Protein AF-A0A969KI81-F1 (afdb_monomer)

Radius of gyration: 33.91 Å; Cα contacts (8 Å, |Δi|>4): 158; chains: 1; bounding box: 39×75×108 Å

Sequence (156 aa):
GFSKSYSAHPWLYQSDDIADLYLPTLGRVECRPIAVQDVAVAIPPETWCDRLGYVVVQISDDLSTGTLMGFLPTATATMVLLKQLQPIDEIFTAIALQEESVWHKLQGWAQKSLDKGWRIKPSPPSTLELSATRGDQTLDELYEIIENSPSMSARP

Structure (mmCIF, N/CA/C/O backbone):
data_AF-A0A969KI81-F1
#
_entry.id   AF-A0A969KI81-F1
#
loop_
_atom_site.group_PDB
_atom_site.id
_atom_site.type_symbol
_atom_site.label_atom_id
_atom_site.label_alt_id
_atom_site.label_comp_id
_atom_site.label_asym_id
_atom_site.label_entity_id
_atom_site.label_seq_id
_atom_site.pdbx_PDB_ins_code
_atom_site.Cartn_x
_atom_site.Cartn_y
_atom_site.Cartn_z
_atom_site.occupancy
_atom_site.B_iso_or_equiv
_atom_site.auth_seq_id
_atom_site.auth_comp_id
_atom_site.auth_asym_id
_atom_site.auth_atom_id
_atom_site.pdbx_PDB_model_num
A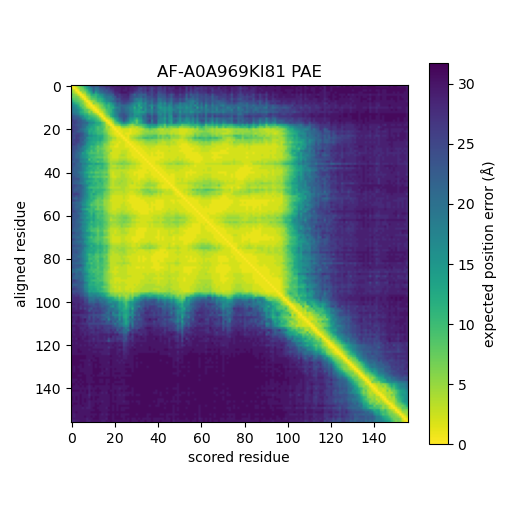TOM 1 N N . GLY A 1 1 ? 7.491 -19.189 32.767 1.00 32.59 1 GLY A N 1
ATOM 2 C CA . GLY A 1 1 ? 6.601 -19.650 31.688 1.00 32.59 1 GLY A CA 1
ATOM 3 C C . GLY A 1 1 ? 6.268 -18.461 30.826 1.00 32.59 1 GLY A C 1
ATOM 4 O O . GLY A 1 1 ? 5.739 -17.494 31.353 1.00 32.59 1 GLY A O 1
ATOM 5 N N . PHE A 1 2 ? 6.658 -18.483 29.555 1.00 37.62 2 PHE A N 1
ATOM 6 C CA . PHE A 1 2 ? 6.357 -17.403 28.618 1.00 37.62 2 PHE A CA 1
ATOM 7 C C . PHE A 1 2 ? 5.013 -17.696 27.957 1.00 37.62 2 PHE A C 1
ATOM 9 O O . PHE A 1 2 ? 4.908 -18.644 27.184 1.00 37.62 2 PHE A O 1
ATOM 16 N N . SER A 1 3 ? 3.994 -16.902 28.280 1.00 42.94 3 SER A N 1
ATOM 17 C CA . SER A 1 3 ? 2.747 -16.900 27.522 1.00 42.94 3 SER A CA 1
ATOM 18 C C . SER A 1 3 ? 2.945 -15.997 26.310 1.00 42.94 3 SER A C 1
ATOM 20 O O . SER A 1 3 ? 3.126 -14.790 26.460 1.00 42.94 3 SER A O 1
ATOM 22 N N . LYS A 1 4 ? 2.974 -16.579 25.113 1.00 41.66 4 LYS A N 1
ATOM 23 C CA . LYS A 1 4 ? 2.853 -15.826 23.865 1.00 41.66 4 LYS A CA 1
ATOM 24 C C . LYS A 1 4 ? 1.404 -15.944 23.407 1.00 41.66 4 LYS A C 1
ATOM 26 O O . LYS A 1 4 ? 1.039 -16.941 22.795 1.00 41.66 4 LYS A O 1
ATOM 31 N N . SER A 1 5 ? 0.590 -14.939 23.713 1.00 48.56 5 SER A N 1
ATOM 32 C CA . SER A 1 5 ? -0.689 -14.750 23.029 1.00 48.56 5 SER A CA 1
ATOM 33 C C . SER A 1 5 ? -0.405 -14.027 21.721 1.00 48.56 5 SER A C 1
ATOM 35 O O . SER A 1 5 ? -0.209 -12.816 21.709 1.00 48.56 5 SER A O 1
ATOM 37 N N . TYR A 1 6 ? -0.337 -14.773 20.625 1.00 49.56 6 TYR A N 1
ATOM 38 C CA . TYR A 1 6 ? -0.500 -14.189 19.302 1.00 49.56 6 TYR A CA 1
ATOM 39 C C . TYR A 1 6 ? -2.005 -14.065 19.079 1.00 49.56 6 TYR A C 1
ATOM 41 O O . TYR A 1 6 ? -2.682 -15.068 18.858 1.00 49.56 6 TYR A O 1
ATOM 49 N N . SER A 1 7 ? -2.551 -12.856 19.197 1.00 49.09 7 SER A N 1
ATOM 50 C CA . SER A 1 7 ? -3.836 -12.530 18.584 1.00 49.09 7 SER A CA 1
ATOM 51 C C . SER A 1 7 ? -3.655 -12.716 17.081 1.00 49.09 7 SER A C 1
ATOM 53 O O . SER A 1 7 ? -3.092 -11.870 16.391 1.00 49.09 7 SER A O 1
ATOM 55 N N . ALA A 1 8 ? -4.032 -13.896 16.595 1.00 51.62 8 ALA A N 1
ATOM 56 C CA . ALA A 1 8 ? -4.079 -14.197 15.181 1.00 51.62 8 ALA A CA 1
ATOM 57 C C . ALA A 1 8 ? -5.142 -13.284 14.568 1.00 51.62 8 ALA A C 1
ATOM 59 O O . ALA A 1 8 ? -6.335 -13.530 14.728 1.00 51.62 8 ALA A O 1
ATOM 60 N N . HIS A 1 9 ? -4.713 -12.199 13.925 1.00 57.84 9 HIS A N 1
ATOM 61 C CA . HIS A 1 9 ? -5.603 -11.399 13.098 1.00 57.84 9 HIS A CA 1
ATOM 62 C C . HIS A 1 9 ? -6.076 -12.292 11.943 1.00 57.84 9 HIS A C 1
ATOM 64 O O . HIS A 1 9 ? -5.231 -12.741 11.165 1.00 57.84 9 HIS A O 1
ATOM 70 N N . PRO A 1 10 ? -7.380 -12.606 11.828 1.00 49.62 10 PRO A N 1
ATOM 71 C CA . PRO A 1 10 ? -7.878 -13.595 10.868 1.00 49.62 10 PRO A CA 1
ATOM 72 C C . PRO A 1 10 ? -7.483 -13.308 9.411 1.00 49.62 10 PRO A C 1
ATOM 74 O O . PRO A 1 10 ? -7.286 -14.236 8.633 1.00 49.62 10 PRO A O 1
ATOM 77 N N . TRP A 1 11 ? -7.283 -12.035 9.063 1.00 55.62 11 TRP A N 1
ATOM 78 C CA . TRP A 1 11 ? -6.861 -11.588 7.733 1.00 55.62 11 TRP A CA 1
ATOM 79 C C . TRP A 1 11 ? -5.364 -11.776 7.435 1.00 55.62 11 TRP A C 1
ATOM 81 O O . TRP A 1 11 ? -4.981 -11.746 6.273 1.00 55.62 11 TRP A O 1
ATOM 91 N N . LEU A 1 12 ? -4.506 -12.015 8.438 1.00 53.62 12 LEU A N 1
ATOM 92 C CA . LEU A 1 12 ? -3.095 -12.372 8.201 1.00 53.62 12 LEU A CA 1
ATOM 93 C C . LEU A 1 12 ? -2.936 -13.781 7.607 1.00 53.62 12 LEU A C 1
ATOM 95 O O . LEU A 1 12 ? -1.886 -14.088 7.052 1.00 53.62 12 LEU A O 1
ATOM 99 N N . TYR A 1 13 ? -3.956 -14.633 7.748 1.00 52.41 13 TYR A N 1
ATOM 100 C CA . TYR A 1 13 ? -3.946 -16.036 7.319 1.00 52.41 13 TYR A CA 1
ATOM 101 C C . TYR A 1 13 ? -4.904 -16.316 6.156 1.00 52.41 13 TYR A C 1
ATOM 103 O O . TYR A 1 13 ? -5.106 -17.477 5.801 1.00 52.41 13 TYR A O 1
ATOM 111 N N . GLN A 1 14 ? -5.504 -15.275 5.570 1.00 50.38 14 GLN A N 1
ATOM 112 C CA . GLN A 1 14 ? -6.318 -15.412 4.369 1.00 50.38 14 GLN A CA 1
ATOM 113 C C . GLN A 1 14 ? -5.410 -15.245 3.151 1.00 50.38 14 GLN A C 1
ATOM 115 O O . GLN A 1 14 ? -5.104 -14.147 2.696 1.00 50.38 14 GLN A O 1
ATOM 120 N N . SER A 1 15 ? -4.896 -16.391 2.728 1.00 51.44 15 SER A N 1
ATOM 121 C CA . SER A 1 15 ? -3.992 -16.598 1.612 1.00 51.44 15 SER A CA 1
ATOM 122 C C . SER A 1 15 ? -4.650 -16.280 0.264 1.00 51.44 15 SER A C 1
ATOM 124 O O . SER A 1 15 ? -5.812 -16.606 0.032 1.00 51.44 15 SER A O 1
ATOM 126 N N . ASP A 1 16 ? -3.827 -15.745 -0.63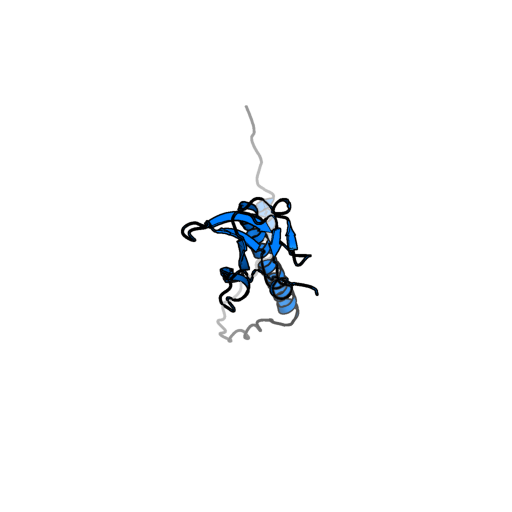5 1.00 47.25 16 ASP A N 1
ATOM 127 C CA . ASP A 1 16 ? -3.848 -15.950 -2.091 1.00 47.25 16 ASP A CA 1
ATOM 128 C C . ASP A 1 16 ? -4.812 -15.149 -2.980 1.00 47.25 16 ASP A C 1
ATOM 130 O O . ASP A 1 16 ? -4.645 -15.204 -4.198 1.00 47.25 16 ASP A O 1
ATOM 134 N N . ASP A 1 17 ? -5.712 -14.326 -2.435 1.00 46.28 17 ASP A N 1
ATOM 135 C CA . ASP A 1 17 ? -6.405 -13.281 -3.215 1.00 46.28 17 ASP A CA 1
ATOM 136 C C . ASP A 1 17 ? -6.105 -11.904 -2.620 1.00 46.28 17 ASP A C 1
ATOM 138 O O . ASP A 1 17 ? -6.873 -11.305 -1.864 1.00 46.28 17 ASP A O 1
ATOM 142 N N . ILE A 1 18 ? -4.882 -11.450 -2.890 1.00 57.34 18 ILE A N 1
ATOM 143 C CA . ILE A 1 18 ? -4.461 -10.086 -2.604 1.00 57.34 18 ILE A CA 1
ATOM 144 C C . ILE A 1 18 ? -5.372 -9.183 -3.434 1.00 57.34 18 ILE A C 1
ATOM 146 O O . ILE A 1 18 ? -5.468 -9.375 -4.644 1.00 57.34 18 ILE A O 1
ATOM 150 N N . ALA A 1 19 ? -6.027 -8.206 -2.803 1.00 68.19 19 ALA A N 1
ATOM 151 C CA . ALA A 1 19 ? -6.807 -7.174 -3.483 1.00 68.19 19 ALA A CA 1
ATOM 152 C C . ALA A 1 19 ? -5.881 -6.258 -4.315 1.00 68.19 19 ALA A C 1
ATOM 154 O O . ALA A 1 19 ? -5.672 -5.084 -4.007 1.00 68.19 19 ALA A O 1
ATOM 155 N N . ASP A 1 20 ? -5.285 -6.829 -5.357 1.00 79.50 20 ASP A N 1
ATOM 156 C CA . ASP A 1 20 ? -4.436 -6.178 -6.332 1.00 79.50 20 ASP A CA 1
ATOM 157 C C . ASP A 1 20 ? -5.340 -5.509 -7.366 1.00 79.50 20 ASP A C 1
ATOM 159 O O . ASP A 1 20 ? -6.109 -6.154 -8.084 1.00 79.50 20 ASP A O 1
ATOM 163 N N . LEU A 1 21 ? -5.196 -4.199 -7.509 1.00 85.44 21 LEU A N 1
ATOM 164 C CA . LEU A 1 21 ? -5.646 -3.513 -8.703 1.00 85.44 21 LEU A CA 1
ATOM 165 C C . LEU A 1 21 ? -4.612 -3.760 -9.806 1.00 85.44 21 LEU A C 1
ATOM 167 O O . LEU A 1 21 ? -3.562 -3.112 -9.859 1.00 85.44 21 LEU A O 1
ATOM 171 N N . TYR A 1 22 ? -4.901 -4.716 -10.689 1.00 85.25 22 TYR A N 1
ATOM 172 C CA . TYR A 1 22 ? -4.104 -4.931 -11.892 1.00 85.25 22 TYR A CA 1
ATOM 173 C C . TYR A 1 22 ? -4.446 -3.884 -12.951 1.00 85.25 22 TYR A C 1
ATOM 175 O O . TYR A 1 22 ? -5.576 -3.807 -13.432 1.00 85.25 22 TYR A O 1
ATOM 183 N N . LEU A 1 23 ? -3.441 -3.104 -13.336 1.00 83.69 23 LEU A N 1
ATOM 184 C CA . LEU A 1 23 ? -3.508 -2.137 -14.419 1.00 83.69 23 LEU A CA 1
ATOM 185 C C . LEU A 1 23 ? -2.770 -2.736 -15.625 1.00 83.69 23 LEU A C 1
ATOM 187 O O . LEU A 1 23 ? -1.533 -2.801 -15.611 1.00 83.69 23 LEU A O 1
ATOM 191 N N . PRO A 1 24 ? -3.494 -3.210 -16.662 1.00 80.19 24 PRO A N 1
ATOM 192 C CA . PRO A 1 24 ? -2.883 -3.806 -17.844 1.00 80.19 24 PRO A CA 1
ATOM 193 C C . PRO A 1 24 ? -1.772 -2.917 -18.396 1.00 80.19 24 PRO A C 1
ATOM 195 O O . PRO A 1 24 ? -1.943 -1.707 -18.503 1.00 80.19 24 PRO A O 1
ATOM 198 N N . THR A 1 25 ? -0.635 -3.520 -18.749 1.00 78.19 25 THR A N 1
ATOM 199 C CA . THR A 1 25 ? 0.580 -2.855 -19.275 1.00 78.19 25 THR A CA 1
ATOM 200 C C . THR A 1 25 ? 1.351 -1.949 -18.305 1.00 78.19 25 THR A C 1
ATOM 202 O O . THR A 1 25 ? 2.516 -1.665 -18.572 1.00 78.19 25 THR A O 1
ATOM 205 N N . LEU A 1 26 ? 0.769 -1.572 -17.163 1.00 81.75 26 LEU A N 1
ATOM 206 C CA . LEU A 1 26 ? 1.383 -0.656 -16.196 1.00 81.75 26 LEU A CA 1
ATOM 207 C C . LEU A 1 26 ? 1.934 -1.395 -14.970 1.00 81.75 26 LEU A C 1
ATOM 209 O O . LEU A 1 26 ? 3.058 -1.137 -14.541 1.00 81.75 26 LEU A O 1
ATOM 213 N N . GLY A 1 27 ? 1.188 -2.356 -14.428 1.00 84.88 27 GLY A N 1
ATOM 214 C CA . GLY A 1 27 ? 1.610 -3.133 -13.262 1.00 84.88 27 GLY A CA 1
ATOM 215 C C . GLY A 1 27 ? 0.467 -3.383 -12.287 1.00 84.88 27 GLY A C 1
ATOM 216 O O . GLY A 1 27 ? -0.696 -3.438 -12.678 1.00 84.88 27 GLY A O 1
ATOM 217 N N . ARG A 1 28 ? 0.799 -3.571 -11.008 1.00 88.94 28 ARG A N 1
ATOM 218 C CA . ARG A 1 28 ? -0.163 -3.892 -9.944 1.00 88.94 28 ARG A CA 1
ATOM 219 C C . ARG A 1 28 ? -0.057 -2.904 -8.799 1.00 88.94 28 ARG A C 1
ATOM 221 O O . ARG A 1 28 ? 1.048 -2.623 -8.349 1.00 88.94 28 ARG A O 1
ATOM 228 N N . VAL A 1 29 ? -1.185 -2.418 -8.309 1.00 91.81 29 VAL A N 1
ATOM 229 C CA . VAL A 1 29 ? -1.254 -1.713 -7.026 1.00 91.81 29 VAL A CA 1
ATOM 230 C C . VAL A 1 29 ? -1.868 -2.661 -6.016 1.00 91.81 29 VAL A C 1
ATOM 232 O O . VAL A 1 29 ? -2.959 -3.167 -6.245 1.00 91.81 29 VAL A O 1
ATOM 235 N N . GLU A 1 30 ? -1.180 -2.897 -4.912 1.00 92.00 30 GLU A N 1
ATOM 236 C CA . GLU A 1 30 ? -1.636 -3.843 -3.899 1.00 92.00 30 GLU A CA 1
ATOM 237 C C . GLU A 1 30 ? -2.411 -3.133 -2.787 1.00 92.00 30 GLU A C 1
ATOM 239 O O . GLU A 1 30 ? -1.914 -2.174 -2.193 1.00 92.00 30 GLU A O 1
ATOM 244 N N . CYS A 1 31 ? -3.612 -3.605 -2.454 1.00 92.19 31 CYS A N 1
ATOM 245 C CA . CYS A 1 31 ? -4.336 -3.090 -1.295 1.00 92.19 31 CYS A CA 1
ATOM 246 C C . CYS A 1 31 ? -3.914 -3.824 -0.015 1.00 92.19 31 CYS A C 1
ATOM 248 O O . CYS A 1 31 ? -3.899 -5.053 0.047 1.00 92.19 31 CYS A O 1
ATOM 250 N N . ARG A 1 32 ? -3.604 -3.061 1.036 1.00 92.81 32 ARG A N 1
ATOM 251 C CA . ARG A 1 32 ? -3.165 -3.563 2.343 1.00 92.81 32 ARG A CA 1
ATOM 252 C C . ARG A 1 32 ? -4.179 -3.165 3.421 1.00 92.81 32 ARG A C 1
ATOM 254 O O . ARG A 1 32 ? -4.227 -1.987 3.788 1.00 92.81 32 ARG A O 1
ATOM 261 N N . PRO A 1 33 ? -5.000 -4.105 3.921 1.00 92.56 33 PRO A N 1
ATOM 262 C CA . PRO A 1 33 ? -5.984 -3.800 4.947 1.00 92.56 33 PRO A CA 1
ATOM 263 C C . PRO A 1 33 ? -5.322 -3.594 6.315 1.00 92.56 33 PRO A C 1
ATOM 265 O O . PRO A 1 33 ? -4.345 -4.268 6.651 1.00 92.56 33 PRO A O 1
ATOM 268 N N . ILE A 1 34 ? -5.889 -2.695 7.115 1.00 94.12 34 ILE A N 1
ATOM 269 C CA . ILE A 1 34 ? -5.550 -2.482 8.526 1.00 94.12 34 ILE A CA 1
ATOM 270 C C . ILE A 1 34 ? -6.826 -2.359 9.366 1.00 94.12 34 ILE A C 1
ATOM 272 O O . ILE A 1 34 ? -7.883 -1.989 8.848 1.00 94.12 34 ILE A O 1
ATOM 276 N N . ALA A 1 35 ? -6.727 -2.630 10.665 1.00 94.00 35 ALA A N 1
ATOM 277 C CA . ALA A 1 35 ? -7.803 -2.375 11.617 1.00 94.00 35 ALA A CA 1
ATOM 278 C C . ALA A 1 35 ? -7.842 -0.897 12.051 1.00 94.00 35 ALA A C 1
ATOM 280 O O . ALA A 1 35 ? -6.874 -0.150 11.890 1.00 94.00 35 ALA A O 1
ATOM 281 N N . VAL A 1 36 ? -8.954 -0.476 12.666 1.00 93.00 36 VAL A N 1
ATOM 282 C CA . VAL A 1 36 ? -9.168 0.910 13.131 1.00 93.00 36 VAL A CA 1
ATOM 283 C C . VAL A 1 36 ? -8.068 1.400 14.084 1.00 93.00 36 VAL A C 1
ATOM 285 O O . VAL A 1 36 ? -7.700 2.573 14.066 1.00 93.00 36 VAL A O 1
ATOM 288 N N . GLN A 1 37 ? -7.521 0.503 14.906 1.00 93.69 37 GLN A N 1
ATOM 289 C CA . GLN A 1 37 ? -6.532 0.832 15.940 1.00 93.69 37 GLN A CA 1
ATOM 290 C C . GLN A 1 37 ? -5.076 0.663 15.484 1.00 93.69 37 GLN A C 1
ATOM 292 O O . GLN A 1 37 ? -4.155 0.963 16.249 1.00 93.69 37 GLN A O 1
ATOM 297 N N . ASP A 1 38 ? -4.849 0.184 14.262 1.00 94.12 38 ASP A N 1
ATOM 298 C CA . ASP A 1 38 ? -3.499 -0.042 13.766 1.00 94.12 38 ASP A CA 1
ATOM 299 C C . ASP A 1 38 ? -2.794 1.289 13.487 1.00 94.12 38 ASP A C 1
ATOM 301 O O . ASP A 1 38 ? -3.350 2.226 12.918 1.00 94.12 38 ASP A O 1
ATOM 305 N N . VAL A 1 39 ? -1.519 1.362 13.870 1.00 96.38 39 VAL A N 1
ATOM 306 C CA . VAL A 1 39 ? -0.649 2.534 13.642 1.00 96.38 39 VAL A CA 1
ATOM 307 C C . VAL A 1 39 ? 0.385 2.294 12.545 1.00 96.38 39 VAL A C 1
ATOM 309 O O . VAL A 1 39 ? 1.188 3.177 12.215 1.00 96.38 39 VAL A O 1
ATOM 312 N N . ALA A 1 40 ? 0.389 1.086 11.992 1.00 95.38 40 ALA A N 1
ATOM 313 C CA . ALA A 1 40 ? 1.337 0.633 10.998 1.00 95.38 40 ALA A CA 1
ATOM 314 C C . ALA A 1 40 ? 0.709 -0.451 10.118 1.00 95.38 40 ALA A C 1
ATOM 316 O O . ALA A 1 40 ? -0.176 -1.178 10.561 1.00 95.38 40 ALA A O 1
ATOM 317 N N . VAL A 1 41 ? 1.209 -0.578 8.895 1.00 94.38 41 VAL A N 1
ATOM 318 C CA . VAL A 1 41 ? 0.786 -1.585 7.922 1.00 94.38 41 VAL A CA 1
ATOM 319 C C . VAL A 1 41 ? 1.902 -2.599 7.688 1.00 94.38 41 VAL A C 1
ATOM 321 O O . VAL A 1 41 ? 3.078 -2.232 7.614 1.00 94.38 41 VAL A O 1
ATOM 324 N N . ALA A 1 42 ? 1.528 -3.872 7.567 1.00 93.56 42 ALA A N 1
ATOM 325 C CA . ALA A 1 42 ? 2.444 -4.943 7.197 1.00 93.56 42 ALA A CA 1
ATOM 326 C C . ALA A 1 42 ? 2.596 -5.025 5.676 1.00 93.56 42 ALA A C 1
ATOM 328 O O . ALA A 1 42 ? 1.589 -5.163 4.973 1.00 93.56 42 ALA A O 1
ATOM 329 N N . ILE A 1 43 ? 3.839 -4.997 5.190 1.00 92.25 43 ILE A N 1
ATOM 330 C CA . ILE A 1 43 ? 4.200 -5.155 3.778 1.00 92.25 43 ILE A CA 1
ATOM 331 C C . ILE A 1 43 ? 5.124 -6.374 3.613 1.00 92.25 43 ILE A C 1
ATOM 333 O O . ILE A 1 43 ? 6.326 -6.278 3.888 1.00 92.25 43 ILE A O 1
ATOM 337 N N . PRO A 1 44 ? 4.593 -7.532 3.201 1.00 89.06 44 PRO A N 1
ATOM 338 C CA . PRO A 1 44 ? 5.375 -8.753 3.077 1.00 89.06 44 PRO A CA 1
ATOM 339 C C . PRO A 1 44 ? 6.505 -8.609 2.037 1.00 89.06 44 PRO A C 1
ATOM 341 O O . PRO A 1 44 ? 6.278 -8.026 0.979 1.00 89.06 44 PRO A O 1
ATOM 344 N N . PRO A 1 45 ? 7.730 -9.102 2.298 1.00 87.00 45 PRO A N 1
ATOM 345 C CA . PRO A 1 45 ? 8.855 -8.992 1.361 1.00 87.00 45 PRO A CA 1
ATOM 346 C C . PRO A 1 45 ? 8.580 -9.526 -0.048 1.00 87.00 45 PRO A C 1
ATOM 348 O O . PRO A 1 45 ? 9.128 -9.016 -1.023 1.00 87.00 45 PRO A O 1
ATOM 351 N N . GLU A 1 46 ? 7.728 -10.541 -0.167 1.00 85.06 46 GLU A N 1
ATOM 352 C CA . GLU A 1 46 ? 7.330 -11.157 -1.433 1.00 85.06 46 GLU A CA 1
ATOM 353 C C . GLU A 1 46 ? 6.583 -10.201 -2.372 1.00 85.06 46 GLU A C 1
ATOM 355 O O . GLU A 1 46 ? 6.578 -10.422 -3.582 1.00 85.06 46 GLU A O 1
ATOM 360 N N . THR A 1 47 ? 6.011 -9.116 -1.845 1.00 85.69 47 THR A N 1
ATOM 361 C CA . THR A 1 47 ? 5.265 -8.124 -2.630 1.00 85.69 47 THR A CA 1
ATOM 362 C C . THR A 1 47 ? 6.111 -6.909 -3.004 1.00 85.69 47 THR A C 1
ATOM 364 O O . THR A 1 47 ? 5.638 -6.035 -3.721 1.00 85.69 47 THR A O 1
ATOM 367 N N . TRP A 1 48 ? 7.363 -6.813 -2.537 1.00 89.38 48 TRP A N 1
ATOM 368 C CA . TRP A 1 48 ? 8.206 -5.618 -2.720 1.00 89.38 48 TRP A CA 1
ATOM 369 C C . TRP A 1 48 ? 8.568 -5.328 -4.177 1.00 89.38 48 TRP A C 1
ATOM 371 O O . TRP A 1 48 ? 8.902 -4.193 -4.515 1.00 89.38 48 TRP A O 1
ATOM 381 N N . CYS A 1 49 ? 8.481 -6.343 -5.031 1.00 84.62 49 CYS A N 1
ATOM 382 C CA . CYS A 1 49 ? 8.759 -6.262 -6.456 1.00 84.62 49 CYS A CA 1
ATOM 383 C C . CYS A 1 49 ? 7.468 -6.422 -7.269 1.00 84.62 49 CYS A C 1
ATOM 385 O O . CYS A 1 49 ? 6.501 -7.015 -6.804 1.00 84.62 49 CYS A O 1
ATOM 387 N N . ASP A 1 50 ? 7.479 -5.942 -8.517 1.00 83.06 50 ASP A N 1
ATOM 388 C CA . ASP A 1 50 ? 6.335 -6.051 -9.442 1.00 83.06 50 ASP A CA 1
ATOM 389 C C . ASP A 1 50 ? 5.043 -5.404 -8.898 1.00 83.06 50 ASP A C 1
ATOM 391 O O . ASP A 1 50 ? 3.925 -5.899 -9.068 1.00 83.06 50 ASP A O 1
ATOM 395 N N . ARG A 1 51 ? 5.220 -4.273 -8.203 1.00 88.62 51 ARG A N 1
ATOM 396 C CA . ARG A 1 51 ? 4.156 -3.395 -7.715 1.00 88.62 51 ARG A CA 1
ATOM 397 C C . ARG A 1 51 ? 4.455 -1.952 -8.099 1.00 88.62 51 ARG A C 1
ATOM 399 O O . ARG A 1 51 ? 5.588 -1.494 -7.995 1.00 88.62 51 ARG A O 1
ATOM 406 N N . LEU A 1 52 ? 3.415 -1.245 -8.520 1.00 90.75 52 LEU A N 1
ATOM 407 C CA . LEU A 1 52 ? 3.392 0.209 -8.675 1.00 90.75 52 LEU A CA 1
ATOM 408 C C . LEU A 1 52 ? 3.319 0.917 -7.315 1.00 90.75 52 LEU A C 1
ATOM 410 O O . LEU A 1 52 ? 3.666 2.087 -7.208 1.00 90.75 52 LEU A O 1
ATOM 414 N N . GLY A 1 53 ? 2.862 0.202 -6.287 1.00 93.81 53 GLY A N 1
ATOM 415 C CA . GLY A 1 53 ? 2.808 0.661 -4.909 1.00 93.81 53 GLY A CA 1
ATOM 416 C C . GLY A 1 53 ? 1.711 -0.050 -4.128 1.00 93.81 53 GLY A C 1
ATOM 417 O O . GLY A 1 53 ? 1.130 -1.035 -4.593 1.00 93.81 53 GLY A O 1
ATOM 418 N N . TYR A 1 54 ? 1.428 0.482 -2.945 1.00 95.12 54 TYR A N 1
ATOM 419 C CA . TYR A 1 54 ? 0.483 -0.066 -1.985 1.00 95.12 54 TYR A CA 1
ATOM 420 C C . TYR A 1 54 ? -0.545 0.977 -1.584 1.00 95.12 54 TYR A C 1
ATOM 422 O O . TYR A 1 54 ? -0.186 2.102 -1.237 1.00 95.12 54 TYR A O 1
ATOM 430 N N . VAL A 1 55 ? -1.812 0.589 -1.560 1.00 95.56 55 VAL A N 1
ATOM 431 C CA . VAL A 1 55 ? -2.898 1.400 -1.008 1.00 95.56 55 VAL A CA 1
ATOM 432 C C . VAL A 1 55 ? -3.283 0.824 0.341 1.00 95.56 55 VAL A C 1
ATOM 434 O O . VAL A 1 55 ? -3.662 -0.340 0.440 1.00 95.56 55 VAL A O 1
ATOM 437 N N . VAL A 1 56 ? -3.190 1.630 1.394 1.00 95.50 56 VAL A N 1
ATOM 438 C CA . VAL A 1 56 ? -3.570 1.182 2.736 1.00 95.50 56 VAL A CA 1
ATOM 439 C C . VAL A 1 56 ? -5.039 1.483 2.969 1.00 95.50 56 VAL A C 1
ATOM 441 O O . VAL A 1 56 ? -5.473 2.627 2.816 1.00 95.50 56 VAL A O 1
ATOM 444 N N . VAL A 1 57 ? -5.798 0.461 3.354 1.00 94.94 57 VAL A N 1
ATOM 445 C CA . VAL A 1 57 ? -7.244 0.560 3.565 1.00 94.94 57 VAL A CA 1
ATOM 446 C C . VAL A 1 57 ? -7.557 0.215 5.012 1.00 94.94 57 VAL A C 1
ATOM 448 O O . VAL A 1 57 ? -7.331 -0.908 5.448 1.00 94.94 57 VAL A O 1
ATOM 451 N N . GLN A 1 58 ? -8.088 1.166 5.769 1.00 95.12 58 GLN A N 1
ATOM 452 C CA . GLN A 1 58 ? -8.617 0.881 7.094 1.00 95.12 58 GLN A CA 1
ATOM 453 C C . GLN A 1 58 ? -10.017 0.299 6.965 1.00 95.12 58 GLN A C 1
ATOM 455 O O . GLN A 1 58 ? -10.900 0.939 6.400 1.00 95.12 58 GLN A O 1
ATOM 460 N N . ILE A 1 59 ? -10.214 -0.902 7.493 1.00 93.69 59 ILE A N 1
ATOM 461 C CA . ILE A 1 59 ? -11.511 -1.572 7.504 1.00 93.69 59 ILE A CA 1
ATOM 462 C C . ILE A 1 59 ? -12.207 -1.268 8.833 1.00 93.69 59 ILE A C 1
ATOM 464 O O . ILE A 1 59 ? -11.572 -1.327 9.890 1.00 93.69 59 ILE A O 1
ATOM 468 N N . SER A 1 60 ? -13.493 -0.915 8.786 1.00 92.88 60 SER A N 1
ATOM 469 C CA . SER A 1 60 ? -14.295 -0.697 9.994 1.00 92.88 60 SER A CA 1
ATOM 470 C C . SER A 1 60 ? -14.476 -1.987 10.796 1.00 92.88 60 SER A C 1
ATOM 472 O O . SER A 1 60 ? -14.415 -3.085 10.250 1.00 92.88 60 SER A O 1
ATOM 474 N N . ASP A 1 61 ? -14.732 -1.865 12.102 1.00 91.75 61 ASP A N 1
ATOM 475 C CA . ASP A 1 61 ? -14.854 -3.023 13.003 1.00 91.75 61 ASP A CA 1
ATOM 476 C C . ASP A 1 61 ? -15.999 -3.981 12.610 1.00 91.75 61 ASP A C 1
ATOM 478 O O . ASP A 1 61 ? -15.942 -5.177 12.891 1.00 91.75 61 ASP A O 1
ATOM 482 N N . ASP A 1 62 ? -17.032 -3.467 11.940 1.00 92.31 62 ASP A N 1
ATOM 483 C CA . ASP A 1 62 ? -18.161 -4.232 11.396 1.00 92.31 62 ASP A CA 1
ATOM 484 C C . ASP A 1 62 ? -17.915 -4.770 9.971 1.00 92.31 62 ASP A C 1
ATOM 486 O O . ASP A 1 62 ? -18.803 -5.390 9.386 1.00 92.31 62 ASP A O 1
ATOM 490 N N . LEU A 1 63 ? -16.723 -4.529 9.412 1.00 89.00 63 LEU A N 1
ATOM 491 C CA . LEU A 1 63 ? -16.284 -4.916 8.067 1.00 89.00 63 LEU A CA 1
ATOM 492 C C . LEU A 1 63 ? -17.158 -4.369 6.923 1.00 89.00 63 LEU A C 1
ATOM 494 O O . LEU A 1 63 ? -17.091 -4.871 5.800 1.00 89.00 63 LEU A O 1
ATOM 498 N N . SER A 1 64 ? -17.981 -3.350 7.184 1.00 90.31 64 SER A N 1
ATOM 499 C CA . SER A 1 64 ? -18.921 -2.804 6.197 1.00 90.31 64 SER A CA 1
ATOM 500 C C . SER A 1 64 ? -18.324 -1.685 5.341 1.00 90.31 64 SER A C 1
ATOM 502 O O . SER A 1 64 ? -18.810 -1.425 4.238 1.00 90.31 64 SER A O 1
ATOM 504 N N . THR A 1 65 ? -17.265 -1.028 5.822 1.00 91.81 65 THR A N 1
ATOM 505 C CA . THR A 1 65 ? -16.640 0.115 5.152 1.00 91.81 65 THR A CA 1
ATOM 506 C C . THR A 1 65 ? -15.120 -0.001 5.124 1.00 91.81 65 THR A C 1
ATOM 508 O O . THR A 1 65 ? -14.495 -0.543 6.035 1.00 91.81 65 THR A O 1
ATOM 511 N N . GLY A 1 66 ? -14.526 0.533 4.056 1.00 92.25 66 GLY A N 1
ATOM 512 C CA . GLY A 1 66 ? -13.085 0.681 3.895 1.00 92.25 66 GLY A CA 1
ATOM 513 C C . GLY A 1 66 ? -12.731 2.143 3.640 1.00 92.25 66 GLY A C 1
ATOM 514 O O . GLY A 1 66 ? -13.280 2.761 2.729 1.00 92.25 66 GLY A O 1
ATOM 515 N N . THR A 1 67 ? -11.815 2.692 4.432 1.00 95.31 67 THR A N 1
ATOM 516 C CA . THR A 1 67 ? -11.299 4.058 4.283 1.00 95.31 67 THR A CA 1
ATOM 517 C C . THR A 1 67 ? -9.892 4.013 3.705 1.00 95.31 67 THR A C 1
ATOM 519 O O . THR A 1 67 ? -9.014 3.353 4.256 1.00 95.31 67 THR A O 1
ATOM 522 N N . LEU A 1 68 ? -9.659 4.722 2.599 1.00 95.69 68 LEU A N 1
ATOM 523 C CA . LEU A 1 68 ? -8.323 4.849 2.016 1.00 95.69 68 LEU A CA 1
ATOM 524 C C . LEU A 1 68 ? -7.470 5.761 2.901 1.00 95.69 68 LEU A C 1
ATOM 526 O O . LEU A 1 68 ? -7.743 6.954 3.016 1.00 95.69 68 LEU A O 1
ATOM 530 N N . MET A 1 69 ? -6.441 5.194 3.524 1.00 97.00 69 MET A N 1
ATOM 531 C CA . MET A 1 69 ? -5.576 5.910 4.465 1.00 97.00 69 MET A CA 1
ATOM 532 C C . MET A 1 69 ? -4.425 6.630 3.766 1.00 97.00 69 MET A C 1
ATOM 534 O O . MET A 1 69 ? -3.919 7.624 4.280 1.00 97.00 69 MET A O 1
ATOM 538 N N . GLY A 1 70 ? -4.000 6.122 2.610 1.00 97.44 70 GLY A N 1
ATOM 539 C CA . GLY A 1 70 ? -2.920 6.703 1.825 1.00 97.44 70 GLY A CA 1
ATOM 540 C C . GLY A 1 70 ? -2.229 5.683 0.931 1.00 97.44 70 GLY A C 1
ATOM 541 O O . GLY A 1 70 ? -2.665 4.533 0.804 1.00 97.44 70 GLY A O 1
ATOM 542 N N . PHE A 1 71 ? -1.138 6.131 0.323 1.00 97.44 71 PHE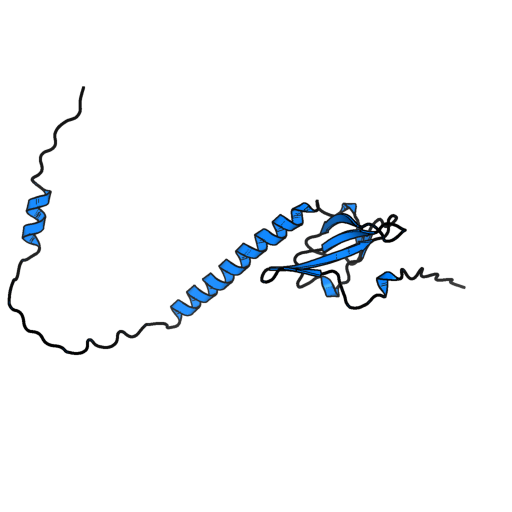 A N 1
ATOM 543 C CA . PHE A 1 71 ? -0.373 5.396 -0.674 1.00 97.44 71 PHE A CA 1
ATOM 544 C C . PHE A 1 71 ? 1.094 5.232 -0.255 1.00 97.44 71 PHE A C 1
ATOM 546 O O . PHE A 1 71 ? 1.682 6.109 0.376 1.00 97.44 71 PHE A O 1
ATOM 553 N N . LEU A 1 72 ? 1.704 4.104 -0.607 1.00 96.75 72 LEU A N 1
ATOM 554 C CA . LEU A 1 72 ? 3.128 3.842 -0.426 1.00 96.75 72 LEU A CA 1
ATOM 555 C C . LEU A 1 72 ? 3.720 3.371 -1.765 1.00 96.75 72 LEU A C 1
ATOM 557 O O . LEU A 1 72 ? 3.421 2.255 -2.182 1.00 96.75 72 LEU A O 1
ATOM 561 N N . PRO A 1 73 ? 4.578 4.153 -2.438 1.00 94.81 73 PRO A N 1
ATOM 562 C CA . PRO A 1 73 ? 5.099 3.785 -3.759 1.00 94.81 73 PRO A CA 1
ATOM 563 C C . PRO A 1 73 ? 6.104 2.630 -3.704 1.00 94.81 73 PRO A C 1
ATOM 565 O O . PRO A 1 73 ? 6.172 1.799 -4.604 1.00 94.81 73 PRO A O 1
ATOM 568 N N . THR A 1 74 ? 6.920 2.560 -2.653 1.00 93.25 74 THR A N 1
ATOM 569 C CA . THR A 1 74 ? 7.933 1.511 -2.489 1.00 93.25 74 THR A CA 1
ATOM 570 C C . THR A 1 74 ? 8.025 1.100 -1.032 1.00 93.25 74 THR A C 1
ATOM 572 O O . THR A 1 74 ? 7.984 1.941 -0.134 1.00 93.25 74 THR A O 1
ATOM 575 N N . ALA A 1 75 ? 8.189 -0.199 -0.800 1.00 91.44 75 ALA A N 1
ATOM 576 C CA . ALA A 1 75 ? 8.430 -0.743 0.523 1.00 91.44 75 ALA A CA 1
ATOM 577 C C . ALA A 1 75 ? 9.920 -1.023 0.724 1.00 91.44 75 ALA A C 1
ATOM 579 O O . ALA A 1 75 ? 10.576 -1.631 -0.117 1.00 91.44 75 ALA A O 1
ATOM 580 N N . THR A 1 76 ? 10.449 -0.571 1.857 1.00 90.38 76 THR A N 1
ATOM 581 C CA . THR A 1 76 ? 11.829 -0.840 2.298 1.00 90.38 76 THR A CA 1
ATOM 582 C C . THR A 1 76 ? 11.875 -1.574 3.637 1.00 90.38 76 THR A C 1
ATOM 584 O O . THR A 1 76 ? 12.946 -1.942 4.116 1.00 90.38 76 THR A O 1
ATOM 587 N N . ALA A 1 77 ? 10.710 -1.782 4.252 1.00 93.31 77 ALA A N 1
ATOM 588 C CA . ALA A 1 77 ? 10.543 -2.425 5.541 1.00 93.31 77 ALA A CA 1
ATOM 589 C C . ALA A 1 77 ? 9.238 -3.221 5.563 1.00 93.31 77 ALA A C 1
ATOM 591 O O . ALA A 1 77 ? 8.279 -2.892 4.867 1.00 93.31 77 ALA A O 1
ATOM 592 N N . THR A 1 78 ? 9.199 -4.258 6.399 1.00 92.62 78 THR A N 1
ATOM 593 C CA . THR A 1 78 ? 8.028 -5.133 6.535 1.00 92.62 78 THR A CA 1
ATOM 594 C C . THR A 1 78 ? 6.904 -4.526 7.361 1.00 92.62 78 THR A C 1
ATOM 596 O O . THR A 1 78 ? 5.771 -4.977 7.252 1.00 92.62 78 THR A O 1
ATOM 599 N N . MET A 1 79 ? 7.198 -3.501 8.164 1.00 95.25 79 MET A N 1
ATOM 600 C CA . MET A 1 79 ? 6.207 -2.673 8.847 1.00 95.25 79 MET A CA 1
ATOM 601 C C . MET A 1 79 ? 6.470 -1.206 8.535 1.00 95.25 79 MET A C 1
ATOM 603 O O . MET A 1 79 ? 7.581 -0.714 8.742 1.00 95.25 79 MET A O 1
ATOM 607 N N . VAL A 1 80 ? 5.434 -0.509 8.081 1.00 95.81 80 VAL A N 1
ATOM 608 C CA . VAL A 1 80 ? 5.485 0.907 7.700 1.00 95.81 80 VAL A CA 1
ATOM 609 C C . VAL A 1 80 ? 4.484 1.673 8.554 1.00 95.81 80 VAL A C 1
ATOM 611 O O . VAL A 1 80 ? 3.330 1.268 8.670 1.00 95.81 80 VAL A O 1
ATOM 614 N N . LEU A 1 81 ? 4.911 2.767 9.185 1.00 97.31 81 LEU A N 1
ATOM 615 C CA . LEU A 1 81 ? 4.020 3.585 10.014 1.00 97.31 81 LEU A CA 1
ATOM 616 C C . LEU A 1 81 ? 3.049 4.359 9.119 1.00 97.31 81 LEU A C 1
ATOM 618 O O . LEU A 1 81 ? 3.479 4.930 8.121 1.00 97.31 81 LEU A O 1
ATOM 622 N N . LEU A 1 82 ? 1.777 4.485 9.508 1.00 96.88 82 LEU A N 1
ATOM 623 C CA . LEU A 1 82 ? 0.773 5.152 8.658 1.00 96.88 82 LEU A CA 1
ATOM 624 C C . LEU A 1 82 ? 1.115 6.614 8.338 1.00 96.88 82 LEU A C 1
ATOM 626 O O . LEU A 1 82 ? 0.790 7.115 7.272 1.00 96.88 82 LEU A O 1
ATOM 630 N N . LYS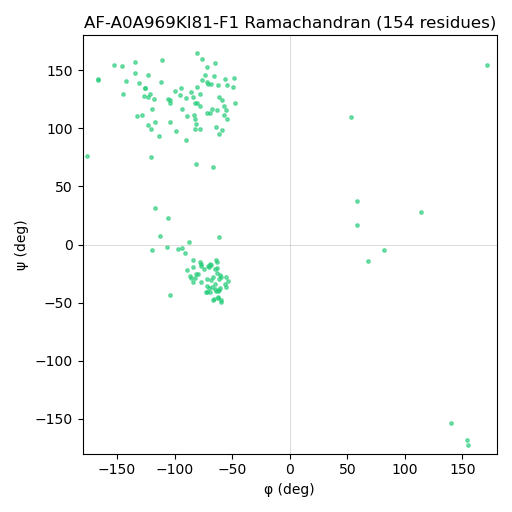 A 1 83 ? 1.852 7.289 9.224 1.00 96.69 83 LYS A N 1
ATOM 631 C CA . LYS A 1 83 ? 2.356 8.655 8.991 1.00 96.69 83 LYS A CA 1
ATOM 632 C C . LYS A 1 83 ? 3.361 8.775 7.835 1.00 96.69 83 LYS A C 1
ATOM 634 O O . LYS A 1 83 ? 3.737 9.885 7.483 1.00 96.69 83 LYS A O 1
ATOM 639 N N . GLN A 1 84 ? 3.885 7.652 7.343 1.00 96.50 84 GLN A N 1
ATOM 640 C CA . GLN A 1 84 ? 4.810 7.592 6.208 1.00 96.50 84 GLN A CA 1
ATOM 641 C C . GLN A 1 84 ? 4.067 7.428 4.880 1.00 96.50 84 GLN A C 1
ATOM 643 O O . GLN A 1 84 ? 4.703 7.486 3.830 1.00 96.50 84 GLN A O 1
ATOM 648 N N . LEU A 1 85 ? 2.750 7.206 4.921 1.00 97.56 85 LEU A N 1
ATOM 649 C CA . LEU A 1 85 ? 1.935 7.135 3.723 1.00 97.56 85 LEU A CA 1
ATOM 650 C C . LEU A 1 85 ? 1.851 8.512 3.076 1.00 97.56 85 LEU A C 1
ATOM 652 O O . LEU A 1 85 ? 1.694 9.538 3.740 1.00 97.56 85 LEU A O 1
ATOM 656 N N . GLN A 1 86 ? 1.953 8.501 1.760 1.00 98.06 86 GLN A N 1
ATOM 657 C CA . GLN A 1 86 ? 1.672 9.643 0.923 1.00 98.06 86 GLN A CA 1
ATOM 658 C C . GLN A 1 86 ? 0.156 9.839 0.786 1.00 98.06 86 GLN A C 1
ATOM 660 O O . GLN A 1 86 ? -0.614 8.892 1.002 1.00 98.06 86 GLN A O 1
ATOM 665 N N . PRO A 1 87 ? -0.283 11.052 0.409 1.00 97.69 87 PRO A N 1
ATOM 666 C CA . PRO A 1 87 ? -1.649 11.285 -0.039 1.00 97.69 87 PRO A CA 1
ATOM 667 C C . PRO A 1 87 ? -2.080 10.252 -1.088 1.00 97.69 87 PRO A C 1
ATOM 669 O O . PRO A 1 87 ? -1.276 9.796 -1.899 1.00 97.69 87 PRO A O 1
ATOM 672 N N . ILE A 1 88 ? -3.348 9.841 -1.042 1.00 96.06 88 ILE A N 1
ATOM 673 C CA . ILE A 1 88 ? -3.851 8.744 -1.882 1.00 96.06 88 ILE A CA 1
ATOM 674 C C . ILE A 1 88 ? -3.741 9.045 -3.383 1.00 96.06 88 ILE A C 1
ATOM 676 O O . ILE A 1 88 ? -3.555 8.132 -4.179 1.00 96.06 88 ILE A O 1
ATOM 680 N N . ASP A 1 89 ? -3.819 10.314 -3.768 1.00 94.88 89 ASP A N 1
ATOM 681 C CA . ASP A 1 89 ? -3.711 10.812 -5.136 1.00 94.88 89 ASP A CA 1
ATOM 682 C C . ASP A 1 89 ? -2.303 10.681 -5.738 1.00 94.88 89 ASP A C 1
ATOM 684 O O . ASP A 1 89 ? -2.173 10.648 -6.961 1.00 94.88 89 ASP A O 1
ATOM 688 N N . GLU A 1 90 ? -1.261 10.467 -4.930 1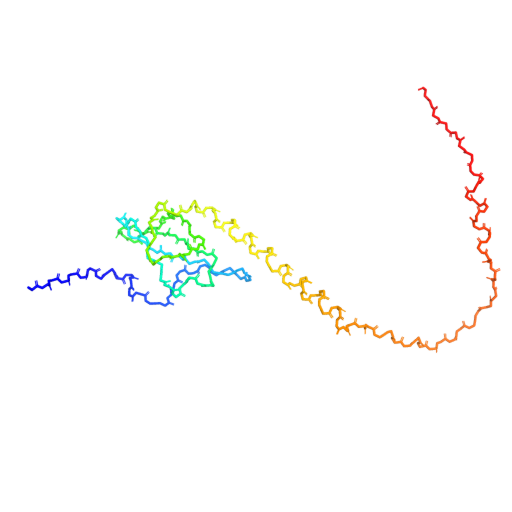.00 95.62 90 GLU A N 1
ATOM 689 C CA . GLU A 1 90 ? 0.087 10.163 -5.444 1.00 95.62 90 GLU A CA 1
ATOM 690 C C . GLU A 1 90 ? 0.148 8.839 -6.226 1.00 95.62 90 GL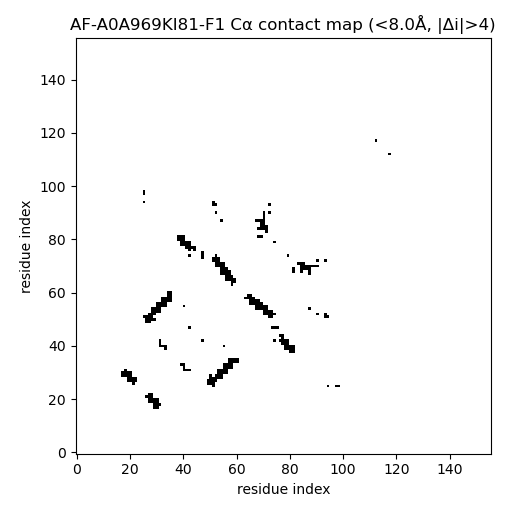U A C 1
ATOM 692 O O . GLU A 1 90 ? 1.072 8.612 -7.013 1.00 95.62 90 GLU A O 1
ATOM 697 N N . ILE A 1 91 ? -0.879 7.989 -6.099 1.00 93.19 91 ILE A N 1
ATOM 698 C CA . ILE A 1 91 ? -1.063 6.826 -6.972 1.00 93.19 91 ILE A CA 1
ATOM 699 C C . ILE A 1 91 ? -1.101 7.226 -8.455 1.00 93.19 91 ILE A C 1
ATOM 701 O O . ILE A 1 91 ? -0.563 6.511 -9.301 1.00 93.19 91 ILE A O 1
ATOM 705 N N . PHE A 1 92 ? -1.693 8.378 -8.786 1.00 92.06 92 PHE A N 1
ATOM 706 C CA . PHE A 1 92 ? -1.804 8.845 -10.166 1.00 92.06 92 PHE A CA 1
ATOM 707 C C . PHE A 1 92 ? -0.441 9.266 -10.715 1.00 92.06 92 PHE A C 1
ATOM 709 O O . PHE A 1 92 ? -0.128 8.951 -11.863 1.00 92.06 92 PHE A O 1
ATOM 716 N N . THR A 1 93 ? 0.402 9.887 -9.884 1.00 91.38 93 THR A N 1
ATOM 717 C CA . THR A 1 93 ? 1.797 10.195 -10.225 1.00 91.38 93 THR A CA 1
ATOM 718 C C . THR A 1 93 ? 2.574 8.913 -10.531 1.00 91.38 93 THR A C 1
ATOM 720 O O . THR A 1 93 ? 3.246 8.823 -11.559 1.00 91.38 93 THR A O 1
ATOM 723 N N . ALA A 1 94 ? 2.448 7.891 -9.675 1.00 87.94 94 ALA A N 1
ATOM 724 C CA . ALA A 1 94 ? 3.128 6.607 -9.861 1.00 87.94 94 ALA A CA 1
ATOM 725 C C . ALA A 1 94 ? 2.696 5.893 -11.155 1.00 87.94 94 ALA A C 1
ATOM 727 O O . ALA A 1 94 ? 3.528 5.319 -11.859 1.00 87.94 94 ALA A O 1
ATOM 728 N N . ILE A 1 95 ? 1.406 5.966 -11.492 1.00 88.00 95 ILE A N 1
ATOM 729 C CA . ILE A 1 95 ? 0.858 5.419 -12.737 1.00 88.00 95 ILE A CA 1
ATOM 730 C C . ILE A 1 95 ? 1.395 6.178 -13.958 1.00 88.00 95 ILE A C 1
ATOM 732 O O . ILE A 1 95 ? 1.872 5.549 -14.903 1.00 88.00 95 ILE A O 1
ATOM 736 N N . ALA A 1 96 ? 1.373 7.513 -13.930 1.00 87.38 96 ALA A N 1
ATOM 737 C CA . ALA A 1 96 ? 1.816 8.344 -15.050 1.00 87.38 96 ALA A CA 1
ATOM 738 C C . ALA A 1 96 ? 3.305 8.138 -15.386 1.00 87.38 96 ALA A C 1
ATOM 740 O O . ALA A 1 96 ? 3.674 8.035 -16.555 1.00 87.38 96 ALA A O 1
ATOM 741 N N . LEU A 1 97 ? 4.166 7.994 -14.371 1.00 82.38 97 LEU A N 1
ATOM 742 C CA . LEU A 1 97 ? 5.598 7.731 -14.571 1.00 82.38 97 LEU A CA 1
ATOM 743 C C . L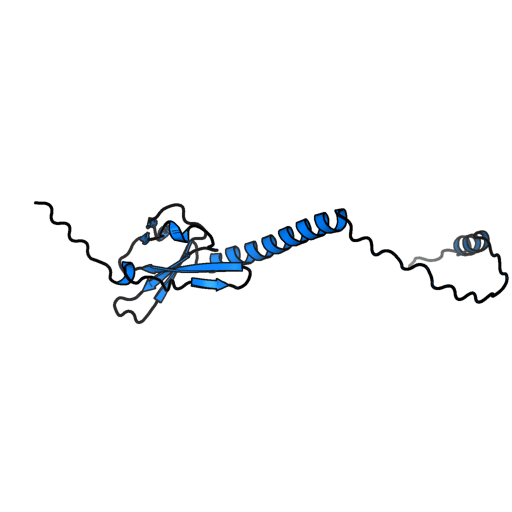EU A 1 97 ? 5.874 6.392 -15.273 1.00 82.38 97 LEU A C 1
ATOM 745 O O . LEU A 1 97 ? 6.919 6.224 -15.909 1.00 82.38 97 LEU A O 1
ATOM 749 N N . GLN A 1 98 ? 4.953 5.431 -15.178 1.00 74.56 98 GLN A N 1
ATOM 750 C CA . GLN A 1 98 ? 5.124 4.138 -15.824 1.00 74.56 98 GLN A CA 1
ATOM 751 C C . GLN A 1 98 ? 4.850 4.189 -17.333 1.00 74.56 98 GLN A C 1
ATOM 753 O O . GLN A 1 98 ? 5.519 3.478 -18.090 1.00 74.56 98 GLN A O 1
ATOM 758 N N . GLU A 1 99 ? 3.933 5.048 -17.788 1.00 63.81 99 GLU A N 1
ATOM 759 C CA . GLU A 1 99 ? 3.635 5.225 -19.217 1.00 63.81 99 GLU A CA 1
ATOM 760 C C . GLU A 1 99 ? 4.866 5.698 -20.002 1.00 63.81 99 GLU A C 1
ATOM 762 O O . GLU A 1 99 ? 5.148 5.198 -21.097 1.00 63.81 99 GLU A O 1
ATOM 767 N N . GLU A 1 100 ? 5.683 6.571 -19.408 1.00 58.50 100 GLU A N 1
ATOM 768 C CA . GLU A 1 100 ? 6.921 7.027 -20.042 1.00 58.50 100 GLU A CA 1
ATOM 769 C C . GLU A 1 100 ? 7.974 5.909 -20.152 1.00 58.50 100 GLU A C 1
ATOM 771 O O . GLU A 1 100 ? 8.756 5.875 -21.107 1.00 58.50 100 GLU A O 1
ATOM 776 N N . SER A 1 101 ? 8.004 4.942 -19.228 1.00 56.56 101 SER A N 1
ATOM 777 C CA . SER A 1 101 ? 9.020 3.874 -19.228 1.00 56.56 101 SER A CA 1
ATOM 778 C C . SER A 1 101 ? 8.821 2.854 -20.359 1.00 56.56 101 SER A C 1
ATOM 780 O O . SER A 1 101 ? 9.797 2.288 -20.874 1.00 56.56 101 SER A O 1
ATOM 782 N N . VAL A 1 102 ? 7.574 2.640 -20.791 1.00 55.47 102 VAL A N 1
ATOM 783 C CA . VAL A 1 102 ? 7.231 1.726 -21.894 1.00 55.47 102 VAL A CA 1
ATOM 784 C C . VAL A 1 102 ? 7.667 2.314 -23.238 1.00 55.47 102 VAL A C 1
ATOM 786 O O . VAL A 1 102 ? 8.259 1.602 -24.059 1.00 55.47 102 VAL A O 1
ATOM 789 N N . TRP A 1 103 ? 7.468 3.621 -23.436 1.00 49.72 103 TRP A N 1
ATOM 790 C CA . TRP A 1 103 ? 7.869 4.316 -24.661 1.00 49.72 103 TRP A CA 1
ATOM 791 C C . TRP A 1 103 ? 9.389 4.282 -24.878 1.00 49.72 103 TRP A C 1
ATOM 793 O O . TRP A 1 103 ? 9.862 3.903 -25.954 1.00 49.72 103 TRP A O 1
ATOM 803 N N . HIS A 1 104 ? 10.176 4.559 -23.833 1.00 52.25 104 HIS A N 1
ATOM 804 C CA . HIS A 1 104 ? 11.641 4.554 -23.923 1.00 52.25 104 HIS A CA 1
ATOM 805 C C . HIS A 1 104 ? 12.227 3.159 -24.233 1.00 52.25 104 HIS A C 1
ATOM 807 O O . HIS A 1 104 ? 13.214 3.048 -24.969 1.00 52.25 104 HIS A O 1
ATOM 813 N N . LYS A 1 105 ? 11.611 2.074 -23.734 1.00 61.72 105 LYS A N 1
ATOM 814 C CA . LYS A 1 105 ? 12.036 0.687 -24.024 1.00 61.72 105 LYS A CA 1
ATOM 815 C C . LYS A 1 105 ? 11.776 0.294 -25.480 1.00 61.72 105 LYS A C 1
ATOM 817 O O . LYS A 1 105 ? 12.635 -0.334 -26.104 1.00 61.72 105 LYS A O 1
ATOM 822 N N . LEU A 1 106 ? 10.629 0.690 -26.034 1.00 57.28 106 LEU A N 1
ATOM 823 C CA . LEU A 1 106 ? 10.275 0.411 -27.427 1.00 57.28 106 LEU A CA 1
ATOM 824 C C . LEU A 1 106 ? 11.081 1.259 -28.408 1.00 57.28 106 LEU A C 1
ATOM 826 O O . LEU A 1 106 ? 11.566 0.721 -29.399 1.00 57.28 106 LEU A O 1
ATOM 830 N N . GLN A 1 107 ? 11.306 2.541 -28.120 1.00 63.31 107 GLN A N 1
ATOM 831 C CA . GLN A 1 107 ? 12.150 3.391 -28.961 1.00 63.31 107 GLN A CA 1
ATOM 832 C C . GLN A 1 107 ? 13.603 2.890 -28.980 1.00 63.31 107 GLN A C 1
ATOM 834 O O . GLN A 1 107 ? 14.221 2.813 -30.041 1.00 63.31 107 GLN A O 1
ATOM 839 N N . GLY A 1 108 ? 14.131 2.450 -27.831 1.00 61.69 108 GLY A N 1
ATOM 840 C CA . GLY A 1 108 ? 15.455 1.829 -27.746 1.00 61.69 108 GLY A CA 1
ATOM 841 C C . GLY A 1 108 ? 15.561 0.495 -28.499 1.00 61.69 108 GLY A C 1
ATOM 842 O O . GLY A 1 108 ? 16.586 0.226 -29.130 1.00 61.69 108 GLY A O 1
ATOM 843 N N . TRP A 1 109 ? 14.514 -0.336 -28.475 1.00 65.56 109 TRP A N 1
ATOM 844 C CA . TRP A 1 109 ? 14.423 -1.533 -29.320 1.00 65.56 109 TRP A CA 1
ATOM 845 C C . TRP A 1 109 ? 14.338 -1.175 -30.808 1.00 65.56 109 TRP A C 1
ATOM 847 O O . TRP A 1 109 ? 15.072 -1.757 -31.606 1.00 65.56 109 TRP A O 1
ATOM 857 N N . ALA A 1 110 ? 13.484 -0.220 -31.179 1.00 66.62 110 ALA A N 1
ATOM 858 C CA . ALA A 1 110 ? 13.256 0.186 -32.562 1.00 66.62 110 ALA A CA 1
ATOM 859 C C . ALA A 1 110 ? 14.539 0.745 -33.178 1.00 66.62 110 ALA A C 1
ATOM 861 O O . ALA A 1 110 ? 14.930 0.319 -34.262 1.00 66.62 110 ALA A O 1
ATOM 862 N N . GLN A 1 111 ? 15.255 1.602 -32.446 1.00 62.41 111 GLN A N 1
ATOM 863 C CA . GLN A 1 111 ? 16.541 2.141 -32.877 1.00 62.41 111 GLN A CA 1
ATOM 864 C C . GLN A 1 111 ? 17.563 1.018 -33.114 1.00 62.41 111 GLN A C 1
ATOM 866 O O . GLN A 1 111 ? 18.140 0.916 -34.193 1.00 62.4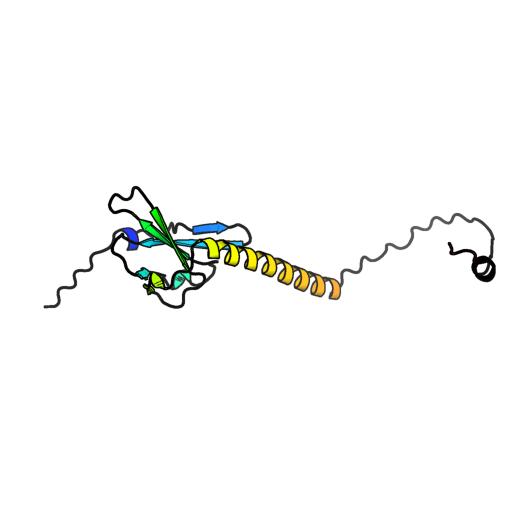1 111 GLN A O 1
ATOM 871 N N . LYS A 1 112 ? 17.707 0.091 -32.156 1.00 61.62 112 LYS A N 1
ATOM 872 C CA . LYS A 1 112 ? 18.629 -1.055 -32.276 1.00 61.62 112 LYS A CA 1
ATOM 873 C C . LYS A 1 112 ? 18.233 -2.056 -33.366 1.00 61.62 112 LYS A C 1
ATOM 875 O O . LYS A 1 112 ? 19.103 -2.754 -33.887 1.00 61.62 112 LYS A O 1
ATOM 880 N N . SER A 1 113 ? 16.943 -2.169 -33.676 1.00 59.25 113 SER A N 1
ATOM 881 C CA . SER A 1 113 ? 16.428 -3.103 -34.685 1.00 59.25 113 SER A CA 1
ATOM 882 C C . SER A 1 113 ? 16.514 -2.525 -36.100 1.00 59.25 113 SER A C 1
ATOM 884 O O . SER A 1 113 ? 16.805 -3.263 -37.041 1.00 59.25 113 SER A O 1
ATOM 886 N N . LEU A 1 114 ? 16.382 -1.202 -36.245 1.00 59.44 114 LEU A N 1
ATOM 887 C CA . LEU A 1 114 ? 16.667 -0.480 -37.489 1.00 59.44 114 LEU A CA 1
ATOM 888 C C . LEU A 1 114 ? 18.164 -0.508 -37.831 1.00 59.44 114 LEU A C 1
ATOM 890 O O . LEU A 1 114 ? 18.520 -0.708 -38.994 1.00 59.44 114 LEU A O 1
ATOM 894 N N . ASP A 1 115 ? 19.035 -0.439 -36.823 1.00 56.41 115 ASP A N 1
ATOM 895 C CA . ASP A 1 115 ? 20.491 -0.534 -37.003 1.00 56.41 115 ASP A CA 1
ATOM 896 C C . ASP A 1 115 ? 20.962 -1.939 -37.446 1.00 56.41 115 ASP A C 1
ATOM 898 O O . ASP A 1 115 ? 22.071 -2.091 -37.963 1.00 56.41 115 ASP A O 1
ATOM 902 N N . LYS A 1 116 ? 20.135 -2.985 -37.275 1.00 57.28 116 LYS A N 1
ATOM 903 C CA . LYS A 1 116 ? 20.494 -4.395 -37.541 1.00 57.28 116 LYS A CA 1
ATOM 904 C C . LYS A 1 116 ? 19.683 -5.083 -38.647 1.00 57.28 116 LYS A C 1
ATOM 906 O O . LYS A 1 116 ? 19.562 -6.307 -38.649 1.00 57.28 116 LYS A O 1
ATOM 911 N N . GLY A 1 117 ? 19.247 -4.335 -39.662 1.00 54.59 117 GLY A N 1
ATOM 912 C CA . GLY A 1 117 ? 19.138 -4.919 -41.008 1.00 54.59 117 GLY A CA 1
ATOM 913 C C . GLY A 1 117 ? 17.748 -5.080 -41.618 1.00 54.59 117 GLY A C 1
ATOM 914 O O . GLY A 1 117 ? 17.586 -5.911 -42.512 1.00 54.59 117 GLY A O 1
ATOM 915 N N . TRP A 1 118 ? 16.767 -4.251 -41.268 1.00 54.25 118 TRP A N 1
ATOM 916 C CA . TRP A 1 118 ? 15.581 -4.101 -42.120 1.00 54.25 118 TRP A CA 1
ATOM 917 C C . TRP A 1 118 ? 15.864 -3.137 -43.277 1.00 54.25 118 TRP A C 1
ATOM 919 O O . TRP A 1 118 ? 15.331 -2.035 -43.348 1.00 54.25 118 TRP A O 1
ATOM 929 N N . ARG A 1 119 ? 16.717 -3.551 -44.222 1.00 48.19 119 ARG A N 1
ATOM 930 C CA . ARG A 1 119 ? 16.688 -2.955 -45.563 1.00 48.19 119 ARG A CA 1
ATOM 931 C C . ARG A 1 119 ? 15.579 -3.663 -46.325 1.00 48.19 119 ARG A C 1
ATOM 933 O O . ARG A 1 119 ? 15.745 -4.820 -46.708 1.00 48.19 119 ARG A O 1
ATOM 940 N N . ILE A 1 120 ? 14.470 -2.967 -46.564 1.00 56.84 120 ILE A N 1
ATOM 941 C CA . ILE A 1 120 ? 13.553 -3.336 -47.644 1.00 56.84 120 ILE A CA 1
ATOM 942 C C . ILE A 1 120 ? 14.422 -3.384 -48.903 1.00 56.84 120 ILE A C 1
ATOM 944 O O . ILE A 1 120 ? 14.936 -2.353 -49.338 1.00 56.84 120 ILE A O 1
ATOM 948 N N . LYS A 1 121 ? 14.695 -4.580 -49.435 1.00 54.66 121 LYS A N 1
ATOM 949 C CA . LYS A 1 121 ? 15.353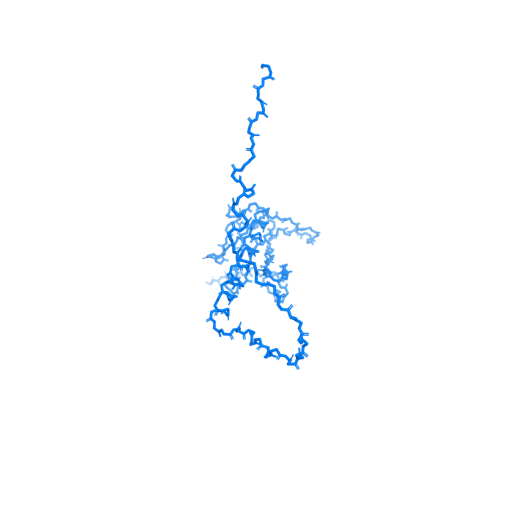 -4.682 -50.737 1.00 54.66 121 LYS A CA 1
ATOM 950 C C . LYS A 1 121 ? 14.339 -4.145 -51.743 1.00 54.66 121 LYS A C 1
ATOM 952 O O . LYS A 1 121 ? 13.269 -4.747 -51.839 1.00 54.66 121 LYS A O 1
ATOM 957 N N . PRO A 1 122 ? 14.614 -3.042 -52.460 1.00 50.66 122 PRO A N 1
ATOM 958 C CA . PRO A 1 122 ? 13.754 -2.688 -53.571 1.00 50.66 122 PRO A CA 1
ATOM 959 C C . PRO A 1 122 ? 13.780 -3.879 -54.531 1.00 50.66 122 PRO A C 1
ATOM 961 O O . PRO A 1 122 ? 14.855 -4.355 -54.908 1.00 50.66 122 PRO A O 1
ATOM 964 N N . SER A 1 123 ? 12.608 -4.418 -54.862 1.00 50.88 123 SER A N 1
ATOM 965 C CA . SER A 1 123 ? 12.498 -5.322 -56.001 1.00 50.88 123 SER A CA 1
ATOM 966 C C . SER A 1 123 ? 13.078 -4.596 -57.218 1.00 50.88 123 SER A C 1
ATOM 968 O O . SER A 1 123 ? 12.809 -3.398 -57.369 1.00 50.88 123 SER A O 1
ATOM 970 N N . PRO A 1 124 ? 13.881 -5.259 -58.068 1.00 49.94 124 PRO A N 1
ATOM 971 C CA . PRO A 1 124 ? 14.362 -4.620 -59.283 1.00 49.94 124 PRO A CA 1
ATOM 972 C C . PRO A 1 124 ? 13.154 -4.129 -60.094 1.00 49.94 124 PRO A C 1
ATOM 974 O O . PRO A 1 124 ? 12.116 -4.801 -60.081 1.00 49.94 124 PRO A O 1
ATOM 977 N N . PRO A 1 125 ? 13.251 -2.963 -60.756 1.00 47.59 125 PRO A N 1
ATOM 978 C CA . PRO A 1 125 ? 12.156 -2.458 -61.566 1.00 47.59 125 PRO A CA 1
ATOM 979 C C . PRO A 1 125 ? 11.817 -3.521 -62.609 1.00 47.59 125 PRO A C 1
ATOM 981 O O . PRO A 1 125 ? 12.671 -3.918 -63.402 1.00 47.59 125 PRO A O 1
ATOM 984 N N . SER A 1 126 ? 10.585 -4.026 -62.568 1.00 44.88 126 SER A N 1
ATOM 985 C CA . SER A 1 126 ? 10.049 -4.872 -63.624 1.00 44.88 126 SER A CA 1
ATOM 986 C C . SER A 1 126 ? 10.146 -4.083 -64.922 1.00 44.88 126 SER A C 1
ATOM 988 O O . SER A 1 126 ? 9.493 -3.049 -65.068 1.00 44.88 126 SER A O 1
ATOM 990 N N . THR A 1 127 ? 11.018 -4.544 -65.815 1.00 46.97 127 THR A N 1
ATOM 991 C CA . THR A 1 127 ? 11.270 -3.961 -67.126 1.00 46.97 127 THR A CA 1
ATOM 992 C C . THR A 1 127 ? 9.973 -3.938 -67.923 1.00 46.97 127 THR A C 1
ATOM 994 O O . THR A 1 127 ? 9.574 -4.932 -68.521 1.00 46.97 127 THR A O 1
ATOM 997 N N . LEU A 1 128 ? 9.315 -2.788 -67.931 1.00 39.38 128 LEU A N 1
ATOM 998 C CA . LEU A 1 128 ? 8.494 -2.368 -69.049 1.00 39.38 128 LEU A CA 1
ATOM 999 C C . LEU A 1 128 ? 9.195 -1.148 -69.624 1.00 39.38 128 LEU A C 1
ATOM 1001 O O . LEU A 1 128 ? 9.038 -0.026 -69.148 1.00 39.38 128 LEU A O 1
ATOM 1005 N N . GLU A 1 129 ? 10.041 -1.414 -70.617 1.00 49.03 129 GLU A N 1
ATOM 1006 C CA . GLU A 1 129 ? 10.423 -0.394 -71.575 1.00 49.03 129 GLU A CA 1
ATOM 1007 C C . GLU A 1 129 ? 9.144 0.162 -72.203 1.00 49.03 129 GLU A C 1
ATOM 1009 O O . GLU A 1 129 ? 8.419 -0.541 -72.904 1.00 49.03 129 GLU A O 1
ATOM 1014 N N . LEU A 1 130 ? 8.878 1.442 -71.971 1.00 35.44 130 LEU A N 1
ATOM 1015 C CA . LEU A 1 130 ? 8.208 2.259 -72.965 1.00 35.44 130 LEU A CA 1
ATOM 1016 C C . LEU A 1 130 ? 9.105 3.452 -73.257 1.00 35.44 130 LEU A C 1
ATOM 1018 O O . LEU A 1 130 ? 9.214 4.407 -72.492 1.00 35.44 130 LEU A O 1
ATOM 1022 N N . SER A 1 131 ? 9.773 3.336 -74.397 1.00 44.31 131 SER A N 1
ATOM 1023 C CA . SER A 1 131 ? 10.434 4.407 -75.118 1.00 44.31 131 SER A CA 1
ATOM 1024 C C . SER A 1 131 ? 9.520 5.628 -75.253 1.00 44.31 131 SER A C 1
ATOM 1026 O O . SER A 1 131 ? 8.468 5.540 -75.889 1.00 44.31 131 SER A O 1
ATOM 1028 N N . ALA A 1 132 ? 9.956 6.777 -74.744 1.00 36.22 132 ALA A N 1
ATOM 1029 C CA . ALA A 1 132 ? 9.488 8.071 -75.218 1.00 36.22 132 ALA A CA 1
ATOM 1030 C C . ALA A 1 132 ? 10.637 9.085 -75.162 1.00 36.22 132 ALA A C 1
ATOM 1032 O O . ALA A 1 132 ? 11.389 9.193 -74.200 1.00 36.22 132 ALA A O 1
ATOM 1033 N N . THR A 1 133 ? 10.806 9.743 -76.293 1.00 38.31 133 THR A N 1
ATOM 1034 C CA . THR A 1 133 ? 11.958 10.495 -76.776 1.00 38.31 133 THR A CA 1
ATOM 1035 C C . THR A 1 133 ? 12.144 11.876 -76.141 1.00 38.31 133 THR A C 1
ATOM 1037 O O . THR A 1 133 ? 11.189 12.633 -76.049 1.00 38.31 133 THR A O 1
ATOM 1040 N N . ARG A 1 134 ? 13.420 12.217 -75.895 1.00 34.31 134 ARG A N 1
ATOM 1041 C CA . ARG A 1 134 ? 14.098 13.504 -76.173 1.00 34.31 134 ARG A CA 1
ATOM 1042 C C . ARG A 1 134 ? 13.456 14.797 -75.634 1.00 34.31 134 ARG A C 1
ATOM 1044 O O . ARG A 1 134 ? 12.518 15.322 -76.220 1.00 34.31 134 ARG A O 1
ATOM 1051 N N . GLY A 1 135 ? 14.116 15.395 -74.641 1.00 36.69 135 GLY A N 1
ATOM 1052 C CA . GLY A 1 135 ? 13.910 16.780 -74.211 1.00 36.69 135 GLY A CA 1
ATOM 1053 C C . GLY A 1 135 ? 14.893 17.167 -73.110 1.00 36.69 135 GLY A C 1
ATOM 1054 O O . GLY A 1 135 ? 14.544 17.151 -71.940 1.00 36.69 135 GLY A O 1
ATOM 1055 N N . ASP A 1 136 ? 16.137 17.419 -73.507 1.00 49.03 136 ASP A N 1
ATOM 1056 C CA . ASP A 1 136 ? 17.211 17.985 -72.691 1.00 49.03 136 ASP A CA 1
ATOM 1057 C C . ASP A 1 136 ? 16.881 19.458 -72.392 1.00 49.03 136 ASP A C 1
ATOM 1059 O O . ASP A 1 136 ? 16.814 20.262 -73.321 1.00 49.03 136 ASP A O 1
ATOM 1063 N N . GLN A 1 137 ? 16.613 19.798 -71.130 1.00 46.03 137 GLN A N 1
ATOM 1064 C CA . GLN A 1 137 ? 16.638 21.180 -70.646 1.00 46.03 137 GLN A CA 1
ATOM 1065 C C . GLN A 1 137 ? 17.434 21.211 -69.343 1.00 46.03 137 GLN A C 1
ATOM 1067 O O . GLN A 1 137 ? 17.058 20.628 -68.324 1.00 46.03 137 GLN A O 1
ATOM 1072 N N . THR A 1 138 ? 18.598 21.840 -69.446 1.00 48.72 138 THR A N 1
ATOM 1073 C CA . THR A 1 138 ? 19.597 22.038 -68.407 1.00 48.72 138 THR A CA 1
ATOM 1074 C C . THR A 1 138 ? 19.117 23.068 -67.381 1.00 48.72 138 THR A C 1
ATOM 1076 O O . THR A 1 138 ? 18.326 23.959 -67.678 1.00 48.72 138 THR A O 1
ATOM 1079 N N . LEU A 1 139 ? 19.612 22.941 -66.148 1.00 41.84 139 LEU A N 1
ATOM 1080 C CA . LEU A 1 139 ? 19.239 23.708 -64.947 1.00 41.84 139 LEU A CA 1
ATOM 1081 C C . LEU A 1 139 ? 19.498 25.231 -65.010 1.00 41.84 139 LEU A C 1
ATOM 1083 O O . LEU A 1 139 ? 19.291 25.919 -64.012 1.00 41.84 139 LEU A O 1
ATOM 1087 N N . ASP A 1 140 ? 19.906 25.765 -66.159 1.00 48.09 140 ASP A N 1
ATOM 1088 C CA . ASP A 1 140 ? 20.236 27.180 -66.338 1.00 48.09 140 ASP A CA 1
ATOM 1089 C C . ASP A 1 140 ? 18.986 28.057 -66.564 1.00 48.09 140 ASP A C 1
ATOM 1091 O O . ASP A 1 140 ? 18.984 29.226 -66.185 1.00 48.09 140 ASP A O 1
ATOM 1095 N N . GLU A 1 141 ? 17.875 27.506 -67.074 1.00 46.75 141 GLU A N 1
ATOM 1096 C CA . GLU A 1 141 ? 16.643 28.286 -67.330 1.00 46.75 141 GLU A CA 1
ATOM 1097 C C . GLU A 1 141 ? 15.821 28.590 -66.059 1.00 46.75 141 GLU A C 1
ATOM 1099 O O . GLU A 1 141 ? 14.984 29.493 -66.055 1.00 46.75 141 GLU A O 1
ATOM 1104 N N . LEU A 1 142 ? 16.060 27.882 -64.949 1.00 45.97 142 LEU A N 1
ATOM 1105 C CA . LEU A 1 142 ? 15.325 28.103 -63.693 1.00 45.97 142 LEU A CA 1
ATOM 1106 C C . LEU A 1 142 ? 15.906 29.238 -62.836 1.00 45.97 142 LEU A C 1
ATOM 1108 O O . LEU A 1 142 ? 15.194 29.779 -61.989 1.00 45.97 142 LEU A O 1
ATOM 1112 N N . TYR A 1 143 ? 17.166 29.625 -63.057 1.00 45.62 143 TYR A N 1
ATOM 1113 C CA . TYR A 1 143 ? 17.818 30.678 -62.272 1.00 45.62 143 TYR A CA 1
ATOM 1114 C C . TYR A 1 143 ? 17.479 32.102 -62.750 1.00 45.62 143 TYR A C 1
ATOM 1116 O O . TYR A 1 143 ? 17.381 33.000 -61.915 1.00 45.62 143 TYR A O 1
ATOM 1124 N N . GLU A 1 144 ? 17.174 32.322 -64.035 1.00 49.25 144 GLU A N 1
ATOM 1125 C CA . GLU A 1 144 ? 16.802 33.664 -64.535 1.00 49.25 144 GLU A CA 1
ATOM 1126 C C . GLU A 1 144 ? 15.412 34.147 -64.076 1.00 49.25 144 GLU A C 1
ATOM 1128 O O . GLU A 1 144 ? 15.125 35.348 -64.091 1.00 49.25 144 GLU A O 1
ATOM 1133 N N . ILE A 1 145 ? 14.542 33.237 -63.627 1.00 51.56 145 ILE A N 1
ATOM 1134 C CA . ILE A 1 145 ? 13.174 33.570 -63.196 1.00 51.56 145 ILE A CA 1
ATOM 1135 C C . ILE A 1 145 ? 13.155 34.141 -61.766 1.00 51.56 145 ILE A C 1
ATOM 1137 O O . ILE A 1 145 ? 12.267 34.923 -61.422 1.00 51.56 145 ILE A O 1
ATOM 1141 N N . ILE A 1 146 ? 14.146 33.804 -60.933 1.00 49.62 146 ILE A N 1
ATOM 1142 C CA . ILE A 1 146 ? 14.189 34.231 -59.525 1.00 49.62 146 ILE A CA 1
ATOM 1143 C C . ILE A 1 146 ? 14.837 35.620 -59.369 1.00 49.62 146 ILE A C 1
ATOM 1145 O O . ILE A 1 146 ? 14.449 36.368 -58.473 1.00 49.62 146 ILE A O 1
ATOM 1149 N N . GLU A 1 147 ? 15.757 36.020 -60.252 1.00 50.28 147 GLU A N 1
ATOM 1150 C CA . GLU A 1 147 ? 16.508 37.280 -60.090 1.00 50.28 147 GLU A CA 1
ATOM 1151 C C . GLU A 1 147 ? 15.794 38.546 -60.609 1.00 50.28 147 GLU A C 1
ATOM 1153 O O . GLU A 1 147 ? 16.182 39.652 -60.239 1.00 50.28 147 GLU A O 1
ATOM 1158 N N . ASN A 1 148 ? 14.714 38.431 -61.394 1.00 48.81 148 ASN A N 1
ATOM 1159 C CA . ASN A 1 148 ? 14.078 39.581 -62.066 1.00 48.81 148 ASN A CA 1
ATOM 1160 C C . ASN A 1 148 ? 12.737 40.068 -61.470 1.00 48.81 148 ASN A C 1
ATOM 1162 O O . ASN A 1 148 ? 11.966 40.737 -62.158 1.00 48.81 148 ASN A O 1
ATOM 1166 N N . SER A 1 149 ? 12.434 39.795 -60.195 1.00 41.53 149 SER A N 1
ATOM 1167 C CA . SER A 1 149 ? 11.221 40.336 -59.543 1.00 41.53 149 SER A CA 1
ATOM 1168 C C . SER A 1 149 ? 11.492 41.650 -58.779 1.00 41.53 149 SER A C 1
ATOM 1170 O O . SER A 1 149 ? 12.225 41.624 -57.789 1.00 41.53 149 SER A O 1
ATOM 1172 N N . PRO A 1 150 ? 10.901 42.807 -59.158 1.00 43.34 150 PRO A N 1
ATOM 1173 C CA . PRO A 1 150 ? 11.125 44.077 -58.465 1.00 43.34 150 PRO A CA 1
ATOM 1174 C C . PRO A 1 150 ? 10.284 44.225 -57.185 1.00 43.34 150 PRO A C 1
ATOM 1176 O O . PRO A 1 150 ? 9.077 43.988 -57.173 1.00 43.34 150 PRO A O 1
ATOM 1179 N N . SER A 1 151 ? 10.941 44.702 -56.125 1.00 46.50 151 SER A N 1
ATOM 1180 C CA . SER A 1 151 ? 10.388 45.118 -54.826 1.00 46.50 151 SER A CA 1
ATOM 1181 C C . SER A 1 151 ? 9.743 46.510 -54.879 1.00 46.50 151 SER A C 1
ATOM 1183 O O . SER A 1 151 ? 10.419 47.443 -55.296 1.00 46.50 151 SER A O 1
ATOM 1185 N N . MET A 1 152 ? 8.502 46.663 -54.387 1.00 35.53 152 MET A N 1
ATOM 1186 C CA . MET A 1 152 ? 7.873 47.881 -53.811 1.00 35.53 152 MET A CA 1
ATOM 1187 C C . MET A 1 152 ? 6.575 47.417 -53.100 1.00 35.53 152 MET A C 1
ATOM 1189 O O . MET A 1 152 ? 5.900 46.541 -53.618 1.00 35.53 152 MET A O 1
ATOM 1193 N N . SER A 1 153 ? 6.099 47.888 -51.944 1.00 38.00 153 SER A N 1
ATOM 1194 C CA . SER A 1 153 ? 6.175 49.185 -51.272 1.00 38.00 153 SER A CA 1
ATOM 1195 C C . SER A 1 153 ? 5.705 49.006 -49.815 1.00 38.00 153 SER A C 1
ATOM 1197 O O . SER A 1 153 ? 4.743 48.280 -49.566 1.00 38.00 153 SER A O 1
ATOM 1199 N N . ALA A 1 154 ? 6.330 49.705 -48.866 1.00 39.06 154 ALA A N 1
ATOM 1200 C CA . ALA A 1 154 ? 5.782 49.942 -47.532 1.00 39.06 154 ALA A CA 1
ATOM 1201 C C . ALA A 1 154 ? 5.590 51.449 -47.339 1.00 39.06 154 ALA A C 1
ATOM 1203 O O . ALA A 1 154 ? 6.558 52.193 -47.508 1.00 39.06 154 ALA A O 1
ATOM 1204 N N . ARG A 1 155 ? 4.362 51.864 -46.990 1.00 33.97 155 ARG A N 1
ATOM 1205 C CA . ARG A 1 155 ? 3.973 53.021 -46.145 1.00 33.97 155 ARG A CA 1
ATOM 1206 C C . ARG A 1 155 ? 2.452 53.235 -46.207 1.00 33.97 155 ARG A C 1
ATOM 1208 O O . ARG A 1 155 ? 1.834 52.772 -47.168 1.00 33.97 155 ARG A O 1
ATOM 1215 N N . PRO A 1 156 ? 1.829 53.843 -45.182 1.00 50.12 156 PRO A N 1
ATOM 1216 C CA . PRO A 1 156 ? 2.070 55.244 -44.774 1.00 50.12 156 PRO A CA 1
ATOM 1217 C C . PRO A 1 156 ? 3.091 55.450 -43.649 1.00 50.12 156 PRO A C 1
ATOM 1219 O O . PRO A 1 156 ? 3.059 54.663 -42.681 1.00 50.12 156 PRO A O 1
#

Solvent-accessible surface area (backbone atoms only — not comparable to full-atom values): 10160 Å² total; per-residue (Å²): 135,85,84,80,82,74,82,74,57,72,73,82,72,63,76,92,76,73,62,52,52,75,41,88,100,70,44,24,36,37,52,40,77,38,52,82,86,56,66,51,44,76,42,63,78,87,58,59,59,88,44,56,22,35,38,34,28,34,33,42,98,83,68,82,48,74,45,82,74,17,23,38,64,74,68,92,52,52,67,43,52,58,89,73,42,40,62,56,70,54,53,57,56,51,53,57,60,42,59,58,55,56,53,55,54,50,51,55,48,50,54,58,48,61,76,69,66,77,68,80,73,78,73,76,80,78,86,72,88,74,92,79,82,89,80,92,78,68,82,69,72,68,57,66,68,70,75,73,70,87,89,83,88,90,80,134

Secondary structure (DSSP, 8-state):
---------GGGG--S---EEEETTTEEEEEEEE-TT-SEEE--GGGSSS-SEEEEEEEPTTSS-EEEEEEES--SSSEEEGGGPBPTTHHHHHHHHHHHHHHHHHHHHHHHHHTTT---PPPPP-------------TTTTTHHHHTPPP-----

pLDDT: mean 70.92, std 21.94, range [32.59, 98.06]

Foldseek 3Di:
DDDDDDPPPVVVPPDDDFVWPQDPPQFTETEFEDEPPDQKTFDDPVNQPRHQWYWYWYAYPVNPDTDTLAIGRGDPDRIGGSVPGDHNCCSVVSRVVRVVVVVVVVVVVVVVVVVPDPDPDPDPPPDDDDDDDDDDDDPPVVVVVVPPDDDDDDDD

Mean predicted aligned error: 18.22 Å